Protein AF-A0A8E5XRE1-F1 (afdb_monomer)

pLDDT: mean 84.27, std 8.16, range [54.84, 94.44]

Foldseek 3Di:
DVVLVVVLVVLVVVLVVLVVLLPPDLVSNCVSCVVPPVDPGSVSSNVVSVVSNVVSVVVNVVSVVVVVVVVVD

Sequence (73 aa):
MKVFNILSVLTNILLILVLLLRSPDEQSLQENITPFPFFESSSKAENILDKLIKTLIAFYFIFGLLFAVQNSL

Organism: NCBI:txid233772

Radius of gyration: 15.33 Å; Cα contacts (8 Å, |Δi|>4): 36; chains: 1; bounding box: 28×23×46 Å

Structure (mmCIF, N/CA/C/O backbone):
data_AF-A0A8E5XRE1-F1
#
_entry.id   AF-A0A8E5XRE1-F1
#
loop_
_atom_site.group_PDB
_atom_site.id
_atom_site.type_symbol
_atom_site.label_atom_id
_atom_site.label_alt_id
_atom_site.label_comp_id
_atom_site.label_asym_id
_atom_site.label_entity_id
_atom_site.label_seq_id
_atom_site.pdbx_PDB_ins_code
_atom_site.Cartn_x
_atom_site.Cartn_y
_atom_site.Cartn_z
_atom_site.occupancy
_atom_site.B_iso_or_equiv
_atom_site.auth_seq_id
_atom_site.auth_comp_id
_atom_site.auth_asym_id
_atom_site.auth_atom_id
_atom_site.pdbx_PDB_model_num
ATOM 1 N N . MET A 1 1 ? -12.911 10.484 13.722 1.00 64.62 1 MET A N 1
ATOM 2 C CA . MET A 1 1 ? -13.751 9.359 13.253 1.00 64.62 1 MET A CA 1
ATOM 3 C C . MET A 1 1 ? -13.951 9.370 11.732 1.00 64.62 1 MET A C 1
ATOM 5 O O . MET A 1 1 ? -13.393 8.506 11.077 1.00 64.62 1 MET A O 1
ATOM 9 N N . LYS A 1 2 ? -14.645 10.354 11.126 1.00 80.19 2 LYS A N 1
ATOM 10 C CA . LYS A 1 2 ? -14.904 10.355 9.661 1.00 80.19 2 LYS A CA 1
ATOM 11 C C . LYS A 1 2 ? -13.638 10.386 8.794 1.00 80.19 2 LYS A C 1
ATOM 13 O O . LYS A 1 2 ? -13.523 9.593 7.873 1.00 80.19 2 LYS A O 1
ATOM 18 N N . VAL A 1 3 ? -12.675 11.250 9.128 1.00 84.38 3 VAL A N 1
ATOM 19 C CA . VAL A 1 3 ? -11.399 11.356 8.392 1.00 84.38 3 VAL A CA 1
ATOM 20 C C . VAL A 1 3 ? -10.609 10.046 8.445 1.00 84.38 3 VAL A C 1
ATOM 22 O O . VAL A 1 3 ? -10.083 9.609 7.434 1.00 84.38 3 VAL A O 1
ATOM 25 N N . PHE A 1 4 ? -10.590 9.379 9.601 1.00 83.62 4 PHE A N 1
ATOM 26 C CA . PHE A 1 4 ? -9.924 8.088 9.774 1.00 83.62 4 PHE A CA 1
ATOM 27 C C . PHE A 1 4 ? -10.560 6.989 8.915 1.00 83.62 4 PHE A C 1
ATOM 29 O O . PHE A 1 4 ? -9.850 6.273 8.218 1.00 83.62 4 PHE A O 1
ATOM 36 N N . ASN A 1 5 ? -11.895 6.903 8.894 1.00 84.00 5 ASN A N 1
ATOM 37 C CA . ASN A 1 5 ? -12.598 5.948 8.035 1.00 84.00 5 ASN A CA 1
ATOM 38 C C . ASN A 1 5 ? -12.328 6.217 6.551 1.00 84.00 5 ASN A C 1
ATOM 40 O O . ASN A 1 5 ? -12.088 5.279 5.800 1.00 84.00 5 ASN A O 1
ATOM 44 N N . ILE A 1 6 ? -12.318 7.489 6.140 1.00 89.94 6 ILE A N 1
ATOM 45 C CA . ILE A 1 6 ? -11.986 7.877 4.763 1.00 89.94 6 ILE A CA 1
ATOM 46 C C . ILE A 1 6 ? -10.556 7.447 4.417 1.00 89.94 6 ILE A C 1
ATOM 48 O O . ILE A 1 6 ? -10.349 6.830 3.377 1.00 89.94 6 ILE A O 1
ATOM 52 N N . LEU A 1 7 ? -9.583 7.715 5.294 1.00 89.56 7 LEU A N 1
ATOM 53 C CA . LEU A 1 7 ? -8.190 7.307 5.091 1.00 89.56 7 LEU A CA 1
ATOM 54 C C . LEU A 1 7 ? -8.044 5.784 5.021 1.00 89.56 7 LEU A C 1
ATOM 56 O O . LEU A 1 7 ? -7.369 5.288 4.127 1.00 89.56 7 LEU A O 1
ATOM 60 N N . SER A 1 8 ? -8.724 5.041 5.895 1.00 87.12 8 SER A N 1
ATOM 61 C CA . SER A 1 8 ? -8.714 3.575 5.879 1.00 87.12 8 SER A CA 1
ATOM 62 C C . SER A 1 8 ? -9.286 3.015 4.571 1.00 87.12 8 SER A C 1
ATOM 64 O O . SER A 1 8 ? -8.669 2.158 3.934 1.00 87.12 8 SER A O 1
ATOM 66 N N . VAL A 1 9 ? -10.424 3.540 4.106 1.00 91.50 9 VAL A N 1
ATOM 67 C CA . VAL A 1 9 ? -11.017 3.139 2.819 1.00 91.50 9 VAL A CA 1
ATOM 68 C C . VAL A 1 9 ? -10.084 3.482 1.656 1.00 91.50 9 VAL A C 1
ATOM 70 O O . VAL A 1 9 ? -9.852 2.635 0.795 1.00 91.50 9 VAL A O 1
ATOM 73 N N . LEU A 1 10 ? -9.492 4.680 1.649 1.00 92.75 10 LEU A N 1
ATOM 74 C CA . LEU A 1 10 ? -8.524 5.086 0.627 1.00 92.75 10 LEU A CA 1
ATOM 75 C C . LEU A 1 10 ? -7.296 4.171 0.602 1.00 92.75 10 LEU A C 1
ATOM 77 O O . LEU A 1 10 ? -6.871 3.769 -0.478 1.00 92.75 10 LEU A O 1
ATOM 81 N N . THR A 1 11 ? -6.754 3.793 1.761 1.00 91.88 11 THR A N 1
ATOM 82 C CA . THR A 1 11 ? -5.632 2.848 1.853 1.00 91.88 11 THR A CA 1
ATOM 83 C C . THR A 1 11 ? -5.994 1.484 1.278 1.00 91.88 11 THR A C 1
ATOM 85 O O . THR A 1 11 ? -5.183 0.912 0.557 1.00 91.88 11 THR A O 1
ATOM 88 N N . ASN A 1 12 ? -7.208 0.985 1.527 1.00 90.94 12 ASN A N 1
ATOM 89 C CA . ASN A 1 12 ? -7.674 -0.279 0.953 1.00 90.94 12 ASN A CA 1
ATOM 90 C C . ASN A 1 12 ? -7.825 -0.202 -0.574 1.00 90.94 12 ASN A C 1
ATOM 92 O O . ASN A 1 12 ? -7.339 -1.082 -1.280 1.00 90.94 12 ASN A O 1
ATOM 96 N N . ILE A 1 13 ? -8.445 0.864 -1.092 1.00 94.12 13 ILE A N 1
ATOM 97 C CA . ILE A 1 13 ? -8.582 1.078 -2.542 1.00 94.12 13 ILE A CA 1
ATOM 98 C C . ILE A 1 13 ? -7.199 1.154 -3.193 1.00 94.12 13 ILE A C 1
ATOM 100 O O . ILE A 1 13 ? -6.948 0.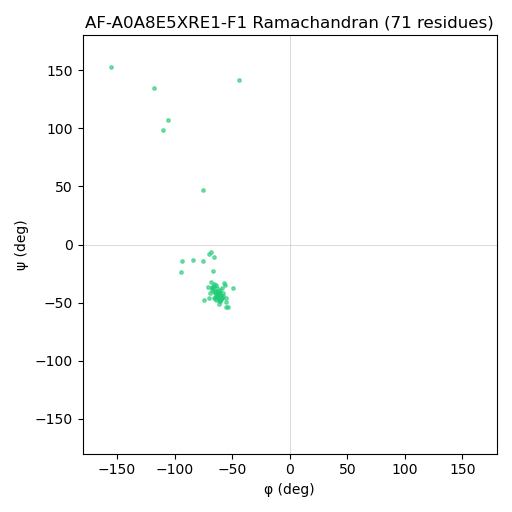487 -4.196 1.00 94.12 13 ILE A O 1
ATOM 104 N N . LEU A 1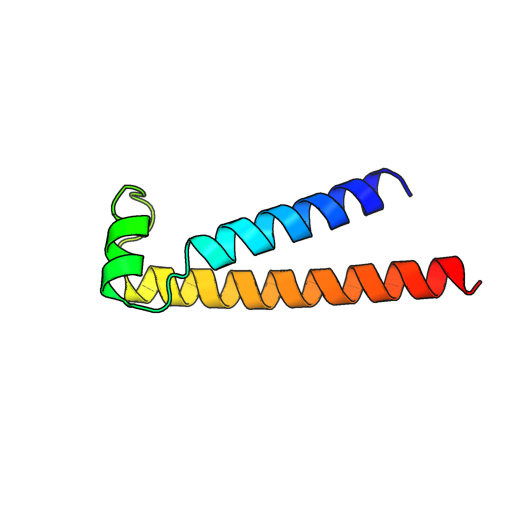 14 ? -6.283 1.924 -2.602 1.00 91.50 14 LEU A N 1
ATOM 105 C CA . LEU A 1 14 ? -4.929 2.070 -3.119 1.00 91.50 14 LEU A CA 1
ATOM 106 C C . LEU A 1 14 ? -4.170 0.738 -3.079 1.00 91.50 14 LEU A C 1
ATOM 108 O O . LEU A 1 14 ? -3.498 0.404 -4.047 1.00 91.50 14 LEU A O 1
ATOM 112 N N . LEU A 1 15 ? -4.321 -0.055 -2.015 1.00 91.06 15 LEU A N 1
ATOM 113 C CA . LEU A 1 15 ? -3.715 -1.382 -1.915 1.00 91.06 15 LEU A CA 1
ATOM 114 C C . LEU A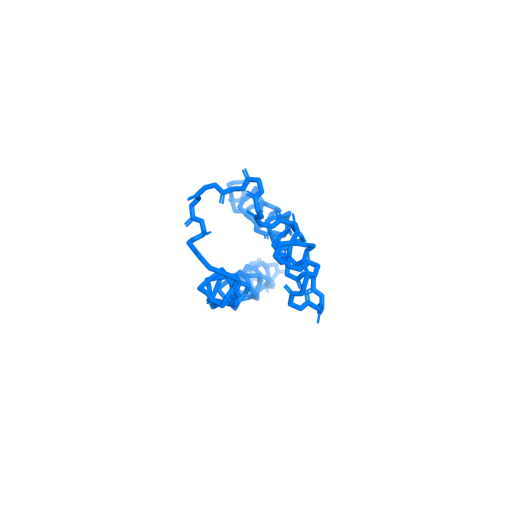 1 15 ? -4.187 -2.299 -3.053 1.00 91.06 15 LEU A C 1
ATOM 116 O O . LEU A 1 15 ? -3.356 -2.931 -3.699 1.00 91.06 15 LEU A O 1
ATOM 120 N N . ILE A 1 16 ? -5.493 -2.330 -3.337 1.00 91.00 16 ILE A N 1
ATOM 121 C CA . ILE A 1 16 ? -6.055 -3.132 -4.434 1.00 91.00 16 ILE A CA 1
ATOM 122 C C . ILE A 1 16 ? -5.469 -2.690 -5.779 1.00 91.00 16 ILE A C 1
ATOM 124 O O . ILE A 1 16 ? -4.997 -3.530 -6.541 1.00 91.00 16 ILE A O 1
ATOM 128 N N . LEU A 1 17 ? -5.446 -1.384 -6.060 1.00 89.25 17 LEU A N 1
ATOM 129 C CA . LEU A 1 17 ? -4.896 -0.857 -7.313 1.00 89.25 17 LEU A CA 1
ATOM 130 C C . LEU A 1 17 ? -3.417 -1.219 -7.488 1.00 89.25 17 LEU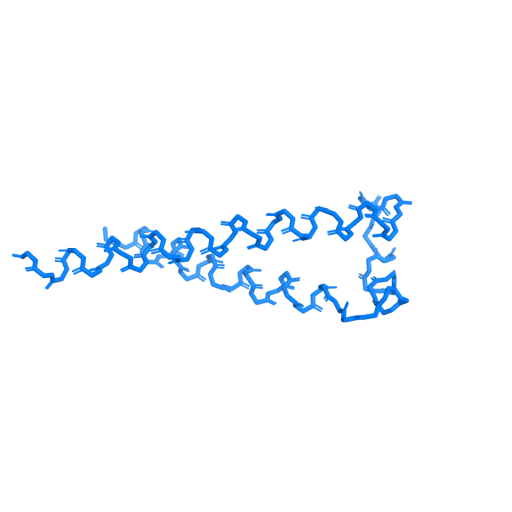 A C 1
ATOM 132 O O . LEU A 1 17 ? -3.006 -1.656 -8.558 1.00 89.25 17 LEU A O 1
ATOM 136 N N . VAL A 1 18 ? -2.621 -1.073 -6.430 1.00 89.06 18 VAL A N 1
ATOM 137 C CA . VAL A 1 18 ? -1.184 -1.370 -6.465 1.00 89.06 18 VAL A CA 1
ATOM 138 C C . VAL A 1 18 ? -0.937 -2.875 -6.637 1.00 89.06 18 VAL A C 1
ATOM 140 O O . VAL A 1 18 ? -0.026 -3.258 -7.368 1.00 89.06 18 VAL A O 1
ATOM 143 N N . LEU A 1 19 ? -1.765 -3.736 -6.035 1.00 87.75 19 LEU A N 1
ATOM 144 C CA . LEU A 1 19 ? -1.695 -5.187 -6.238 1.00 87.75 19 LEU A CA 1
ATOM 145 C C . LEU A 1 19 ? -2.064 -5.601 -7.668 1.00 87.75 19 LEU A C 1
ATOM 147 O O . LEU A 1 19 ? -1.425 -6.495 -8.211 1.00 87.75 19 LEU A O 1
ATOM 151 N N . LEU A 1 20 ? -3.045 -4.940 -8.292 1.00 84.31 20 LEU A N 1
ATOM 152 C CA . LEU A 1 20 ? -3.401 -5.181 -9.697 1.00 84.31 20 LEU A CA 1
ATOM 153 C C . LEU A 1 20 ? -2.277 -4.765 -10.655 1.00 84.31 20 LEU A C 1
ATOM 155 O O . LEU A 1 20 ? -2.049 -5.430 -11.661 1.00 84.31 20 LEU A O 1
ATOM 159 N N . LEU A 1 21 ? -1.562 -3.683 -10.334 1.00 82.44 21 LEU A N 1
ATOM 160 C CA . LEU A 1 21 ? -0.411 -3.232 -11.120 1.00 82.44 21 LEU A CA 1
ATOM 161 C C . LEU A 1 21 ? 0.793 -4.169 -10.979 1.00 82.44 21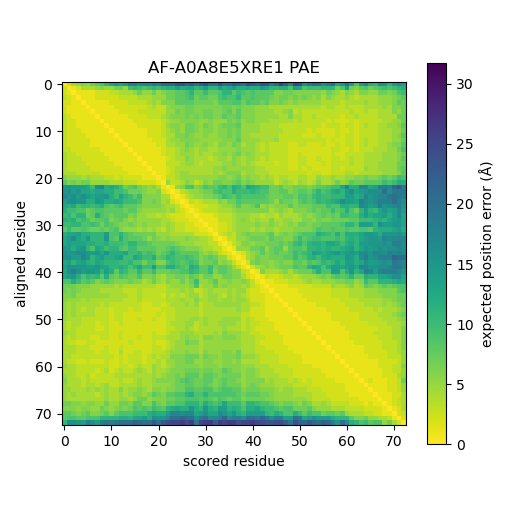 LEU A C 1
ATOM 163 O O . LEU A 1 21 ? 1.497 -4.396 -11.962 1.00 82.44 21 LEU A O 1
ATOM 167 N N . ARG A 1 22 ? 1.017 -4.737 -9.785 1.00 79.94 22 ARG A N 1
ATOM 168 C CA . ARG A 1 22 ? 2.103 -5.684 -9.473 1.00 79.94 22 ARG A CA 1
ATOM 169 C C . ARG A 1 22 ? 1.839 -7.092 -10.037 1.00 79.94 22 ARG A C 1
ATOM 171 O O . ARG A 1 22 ? 1.978 -8.090 -9.341 1.00 79.94 22 ARG A O 1
ATOM 178 N N . SER A 1 23 ? 1.439 -7.166 -11.300 1.00 74.00 23 SER A N 1
ATOM 179 C CA . SER A 1 23 ? 1.160 -8.411 -12.015 1.00 74.00 23 SER A CA 1
ATOM 180 C C . SER A 1 23 ? 2.248 -9.478 -11.756 1.00 74.00 23 SER A C 1
ATOM 182 O O . SER A 1 23 ? 3.421 -9.120 -11.647 1.00 74.00 23 SER A O 1
ATOM 184 N N . PRO A 1 24 ? 1.895 -10.771 -11.617 1.00 70.69 24 PRO A N 1
ATOM 185 C CA . PRO A 1 24 ? 2.810 -11.813 -11.129 1.00 70.69 24 PRO A CA 1
ATOM 186 C C . PRO A 1 24 ? 4.000 -12.127 -12.051 1.00 70.69 24 PRO A C 1
ATOM 188 O O . PRO A 1 24 ? 4.900 -12.850 -11.634 1.00 70.69 24 PRO A O 1
ATOM 191 N N . ASP A 1 25 ? 4.000 -11.613 -13.281 1.00 73.19 25 ASP A N 1
ATOM 192 C CA . ASP A 1 25 ? 5.040 -11.827 -14.289 1.00 73.19 25 ASP A CA 1
ATOM 193 C C . ASP A 1 25 ? 5.702 -10.488 -14.663 1.00 73.19 25 ASP A C 1
ATOM 195 O O . ASP A 1 25 ? 5.002 -9.497 -14.903 1.00 73.19 25 ASP A O 1
ATOM 199 N N . GLU A 1 26 ? 7.035 -10.452 -14.744 1.00 71.44 26 GLU A N 1
ATOM 200 C CA . GLU A 1 26 ? 7.812 -9.253 -15.090 1.00 71.44 26 GLU A CA 1
ATOM 201 C C . GLU A 1 26 ? 7.405 -8.627 -16.433 1.00 71.44 26 GLU A C 1
ATOM 203 O O . GLU A 1 26 ? 7.425 -7.399 -16.561 1.00 71.44 26 GLU A O 1
ATOM 208 N N . GLN A 1 27 ? 7.014 -9.437 -17.421 1.00 76.69 27 GLN A N 1
ATOM 209 C CA . GLN A 1 27 ? 6.579 -8.957 -18.731 1.00 76.69 27 GLN 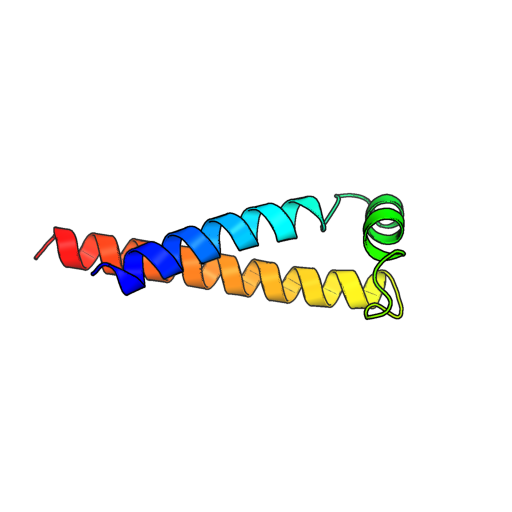A CA 1
ATOM 210 C C . GLN A 1 27 ? 5.224 -8.250 -18.623 1.00 76.69 27 GLN A C 1
ATOM 212 O O . GLN A 1 27 ? 5.055 -7.134 -19.111 1.00 76.69 27 GLN A O 1
ATOM 217 N N . SER A 1 28 ? 4.277 -8.861 -17.908 1.00 78.94 28 SER A N 1
ATOM 218 C CA . SER A 1 28 ? 2.958 -8.266 -17.663 1.00 78.94 28 SER A CA 1
ATOM 219 C C . SER A 1 28 ? 3.041 -7.002 -16.801 1.00 78.94 28 SER A C 1
ATOM 221 O O . SER A 1 28 ? 2.308 -6.036 -17.013 1.00 78.94 28 SER A O 1
ATOM 223 N N . LEU A 1 29 ? 3.987 -6.974 -15.860 1.00 80.44 29 LEU A N 1
ATOM 224 C CA . LEU A 1 29 ? 4.334 -5.779 -15.116 1.00 80.44 29 LEU A CA 1
ATOM 225 C C . LEU A 1 29 ? 4.848 -4.709 -16.093 1.00 80.44 29 LEU A C 1
ATOM 227 O O . LEU A 1 29 ? 4.308 -3.610 -16.131 1.00 80.44 29 LEU A O 1
ATOM 231 N N . GLN A 1 30 ? 5.808 -5.029 -16.957 1.00 80.12 30 GLN A N 1
ATOM 232 C CA . GLN A 1 30 ? 6.360 -4.077 -17.922 1.00 80.12 30 GLN A CA 1
ATOM 233 C C . GLN A 1 30 ? 5.302 -3.496 -18.878 1.00 80.12 30 GLN A C 1
ATOM 235 O O . GLN A 1 30 ? 5.357 -2.298 -19.158 1.00 80.12 30 GLN A O 1
ATOM 240 N N . GLU A 1 31 ? 4.320 -4.290 -19.312 1.00 80.38 31 GLU A N 1
ATOM 241 C CA . GLU A 1 31 ? 3.161 -3.859 -20.117 1.00 80.38 31 GLU A CA 1
ATOM 242 C C . GLU A 1 31 ? 2.221 -2.914 -19.348 1.00 80.38 31 GLU A C 1
ATOM 244 O O . GLU A 1 31 ? 1.774 -1.897 -19.882 1.00 80.38 31 GLU A O 1
ATOM 249 N N . ASN A 1 32 ? 1.968 -3.194 -18.067 1.00 80.06 32 ASN A N 1
ATOM 250 C CA . ASN A 1 32 ? 1.147 -2.329 -17.217 1.00 80.06 32 ASN A CA 1
ATOM 251 C C . ASN A 1 32 ? 1.827 -0.987 -16.918 1.00 80.06 32 ASN A C 1
ATOM 253 O O . ASN A 1 32 ? 1.144 0.024 -16.743 1.00 80.06 32 ASN A O 1
ATOM 257 N N . ILE A 1 33 ? 3.163 -0.968 -16.837 1.00 79.88 33 ILE A N 1
ATOM 258 C CA . ILE A 1 33 ? 3.916 0.232 -16.463 1.00 79.88 33 ILE A CA 1
ATOM 259 C C . ILE A 1 33 ? 4.391 1.054 -17.673 1.00 79.88 33 ILE A C 1
ATOM 261 O O . ILE A 1 33 ? 4.606 2.253 -17.534 1.00 79.88 33 ILE A O 1
ATOM 265 N N . THR A 1 34 ? 4.538 0.465 -18.865 1.00 78.19 34 THR A N 1
ATOM 266 C CA . THR A 1 34 ? 4.963 1.185 -20.087 1.00 78.19 34 THR A CA 1
ATOM 267 C C . THR A 1 34 ? 4.190 2.480 -20.381 1.00 78.19 34 THR A C 1
ATOM 269 O O . THR A 1 34 ? 4.827 3.443 -20.811 1.0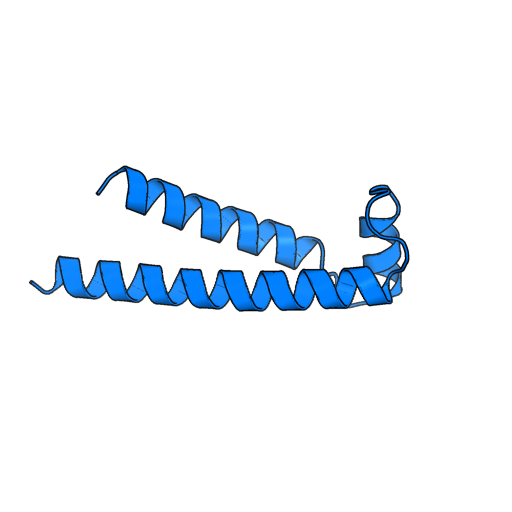0 78.19 34 THR A O 1
ATOM 272 N N . PRO A 1 35 ? 2.865 2.581 -20.146 1.00 79.94 35 PRO A N 1
ATOM 273 C CA . PRO A 1 35 ? 2.149 3.848 -20.324 1.00 79.94 35 PRO A CA 1
ATOM 274 C C . PRO A 1 35 ? 2.495 4.930 -19.280 1.00 79.94 35 PRO A C 1
ATOM 276 O O . PRO A 1 35 ? 2.084 6.080 -19.440 1.00 79.94 35 PRO A O 1
ATOM 279 N N . PHE A 1 36 ? 3.251 4.607 -18.226 1.00 76.56 36 PHE A N 1
ATOM 280 C CA . PHE A 1 36 ? 3.640 5.528 -17.159 1.00 76.56 36 PHE A CA 1
ATOM 281 C C . PHE A 1 36 ? 5.120 5.941 -17.290 1.00 76.56 36 PHE A C 1
ATOM 283 O O . PHE A 1 36 ? 6.013 5.181 -16.913 1.00 76.56 36 PHE A O 1
ATOM 290 N N . PRO A 1 37 ? 5.421 7.184 -17.714 1.00 69.06 37 PRO A N 1
ATOM 291 C CA . PRO A 1 37 ? 6.796 7.637 -17.966 1.00 69.06 37 PRO A CA 1
ATOM 292 C C . PRO A 1 37 ? 7.661 7.775 -16.700 1.00 69.06 37 PRO A C 1
ATOM 294 O O . PRO A 1 37 ? 8.853 8.046 -16.794 1.00 69.06 37 PRO A O 1
ATOM 297 N N . PHE A 1 38 ? 7.078 7.605 -15.509 1.00 70.12 38 PHE A N 1
ATOM 298 C CA . PHE A 1 38 ? 7.784 7.681 -14.226 1.00 70.12 38 PHE A CA 1
ATOM 299 C C . PHE A 1 38 ? 8.652 6.455 -13.920 1.00 70.12 38 PHE A C 1
ATOM 301 O O . PHE A 1 38 ? 9.479 6.501 -13.009 1.00 70.12 38 PHE A O 1
ATOM 308 N N . PHE A 1 39 ? 8.469 5.359 -14.652 1.00 74.50 39 PHE A N 1
ATOM 309 C CA . PHE A 1 39 ? 9.164 4.110 -14.395 1.00 74.50 39 PHE A CA 1
ATOM 310 C C . PHE A 1 39 ? 10.180 3.829 -15.500 1.00 74.50 39 PHE A C 1
ATOM 312 O O . PHE A 1 39 ? 9.856 3.318 -16.564 1.00 74.50 39 PHE A O 1
ATOM 319 N N . GLU A 1 40 ? 11.441 4.164 -15.223 1.00 68.31 40 GLU A N 1
ATOM 320 C CA . GLU A 1 40 ? 12.554 3.996 -16.170 1.00 68.31 40 GLU A CA 1
ATOM 321 C C . GLU A 1 40 ? 12.879 2.525 -16.485 1.00 68.31 40 GLU A C 1
ATOM 323 O O . GLU A 1 40 ? 13.496 2.233 -17.507 1.00 68.31 40 GLU A O 1
ATOM 328 N N . SER A 1 41 ? 12.511 1.587 -15.606 1.00 76.88 41 SER A N 1
ATOM 329 C CA . SER A 1 41 ? 12.691 0.152 -15.838 1.00 76.88 41 SER A CA 1
ATOM 330 C C . SER A 1 41 ? 11.705 -0.691 -15.030 1.00 76.88 41 SER A C 1
ATOM 332 O O . SER A 1 41 ? 11.297 -0.293 -13.935 1.00 76.88 41 SER A O 1
ATOM 334 N N . SER A 1 42 ? 11.375 -1.885 -15.545 1.00 78.44 42 SER A N 1
ATOM 335 C CA . SER A 1 42 ? 10.499 -2.856 -14.864 1.00 78.44 42 SER A CA 1
ATOM 336 C C . SER A 1 42 ? 11.018 -3.189 -13.459 1.00 78.44 42 SER A C 1
ATOM 338 O O . SER A 1 42 ? 10.296 -3.057 -12.479 1.00 78.44 42 SER A O 1
ATOM 340 N N . SER A 1 43 ? 12.325 -3.445 -13.325 1.00 81.00 43 SER A N 1
ATOM 341 C CA . SER A 1 43 ? 12.961 -3.743 -12.031 1.00 81.00 43 SER A CA 1
ATOM 342 C C . SER A 1 43 ? 12.890 -2.585 -11.019 1.00 81.00 43 SER A C 1
ATOM 344 O O . SER A 1 43 ? 12.711 -2.805 -9.816 1.00 81.00 43 SER A O 1
ATOM 346 N N . LYS A 1 44 ? 13.015 -1.325 -11.466 1.00 82.81 44 LYS A N 1
ATOM 347 C CA . LYS A 1 44 ? 12.831 -0.170 -10.567 1.00 82.81 44 LYS A CA 1
ATOM 348 C C . LYS A 1 44 ? 11.368 -0.034 -10.152 1.00 82.81 44 LYS A C 1
ATOM 350 O O . LYS A 1 44 ? 11.102 0.245 -8.984 1.00 82.81 44 LYS A O 1
ATOM 355 N N . ALA A 1 45 ? 10.442 -0.233 -11.088 1.00 84.31 45 ALA A N 1
ATOM 356 C CA . ALA A 1 45 ? 9.015 -0.187 -10.814 1.00 84.31 45 ALA A CA 1
ATOM 357 C C . ALA A 1 45 ? 8.605 -1.249 -9.802 1.00 84.31 45 ALA A C 1
ATOM 359 O O . ALA A 1 45 ? 7.975 -0.906 -8.805 1.00 84.31 45 ALA A O 1
ATOM 360 N N . GLU A 1 46 ? 9.049 -2.488 -9.996 1.00 86.50 46 GLU A N 1
ATOM 361 C CA . GLU A 1 46 ? 8.816 -3.590 -9.072 1.00 86.50 46 GLU A CA 1
ATOM 362 C C . GLU A 1 46 ? 9.277 -3.218 -7.662 1.00 86.50 46 GLU A C 1
ATOM 364 O O . GLU A 1 46 ? 8.468 -3.164 -6.745 1.00 86.50 46 GLU A O 1
ATOM 369 N N . ASN A 1 47 ? 10.531 -2.785 -7.497 1.00 87.50 47 ASN A N 1
ATOM 370 C CA . ASN A 1 47 ? 11.053 -2.370 -6.192 1.00 87.50 47 ASN A CA 1
ATOM 371 C C . ASN A 1 47 ? 10.252 -1.236 -5.522 1.00 87.50 47 ASN A C 1
ATOM 373 O O . ASN A 1 47 ? 10.173 -1.171 -4.289 1.00 87.50 47 ASN A O 1
ATOM 377 N N . ILE A 1 48 ? 9.685 -0.314 -6.303 1.00 88.12 48 ILE A N 1
ATOM 378 C CA . ILE A 1 48 ? 8.833 0.768 -5.793 1.00 88.12 48 ILE A CA 1
ATOM 379 C C . ILE A 1 48 ? 7.461 0.219 -5.387 1.00 88.12 48 ILE A C 1
ATOM 381 O O . ILE A 1 48 ? 7.006 0.499 -4.276 1.00 88.12 48 ILE A O 1
ATOM 385 N N . LEU A 1 49 ? 6.832 -0.585 -6.247 1.00 89.88 49 LEU A N 1
ATOM 386 C CA . LEU A 1 49 ? 5.564 -1.271 -5.990 1.00 89.88 49 LEU A CA 1
ATOM 387 C C . LEU A 1 49 ? 5.668 -2.167 -4.747 1.00 89.88 49 LEU A C 1
ATOM 389 O O . LEU A 1 49 ? 4.787 -2.133 -3.892 1.00 89.88 49 LEU A O 1
ATOM 393 N N . ASP A 1 50 ? 6.773 -2.888 -4.576 1.00 90.44 50 ASP A N 1
ATOM 394 C CA . ASP A 1 50 ? 7.104 -3.683 -3.393 1.00 90.44 50 ASP A CA 1
ATOM 395 C C . ASP A 1 50 ? 7.079 -2.886 -2.108 1.00 90.44 50 ASP A C 1
ATOM 397 O O . ASP A 1 50 ? 6.427 -3.273 -1.131 1.00 90.44 50 ASP A O 1
ATOM 401 N N . LYS A 1 51 ? 7.824 -1.782 -2.099 1.00 91.50 51 LYS A N 1
ATOM 402 C CA . LYS A 1 51 ? 7.899 -0.902 -0.939 1.00 91.50 51 LYS A CA 1
ATOM 403 C C . LYS A 1 51 ? 6.527 -0.310 -0.647 1.00 91.50 51 LYS A C 1
ATOM 405 O O . LYS A 1 51 ? 6.105 -0.334 0.506 1.00 91.50 51 LYS A O 1
ATOM 410 N N . LEU A 1 52 ? 5.809 0.133 -1.679 1.00 91.94 52 LEU A N 1
ATOM 411 C CA . LEU A 1 52 ? 4.476 0.706 -1.544 1.00 91.94 52 LEU A CA 1
ATOM 412 C C . LEU A 1 52 ? 3.474 -0.303 -0.967 1.00 91.94 52 LEU A C 1
ATOM 414 O O . LEU A 1 52 ? 2.773 0.030 -0.016 1.00 91.94 52 LEU A O 1
ATOM 418 N N . ILE A 1 53 ? 3.449 -1.544 -1.462 1.00 92.88 53 ILE A N 1
ATOM 419 C CA . ILE A 1 53 ? 2.583 -2.610 -0.930 1.00 92.88 53 ILE A CA 1
ATOM 420 C C . ILE A 1 53 ? 2.913 -2.886 0.531 1.00 92.88 53 ILE A C 1
ATOM 422 O O . ILE A 1 53 ? 2.008 -2.897 1.362 1.00 92.88 53 ILE A O 1
ATOM 426 N N . LYS A 1 54 ? 4.196 -3.061 0.874 1.00 93.50 54 LYS A N 1
ATOM 427 C CA . LYS A 1 54 ? 4.612 -3.301 2.267 1.00 93.50 54 LYS A CA 1
ATOM 428 C C . LYS A 1 54 ? 4.159 -2.166 3.186 1.00 93.50 54 LYS A C 1
ATOM 430 O O . LYS A 1 54 ? 3.619 -2.426 4.259 1.00 93.50 54 LYS A O 1
ATOM 435 N N . THR A 1 55 ? 4.324 -0.918 2.751 1.00 94.44 55 THR A N 1
ATOM 436 C CA . THR A 1 55 ? 3.866 0.262 3.491 1.00 94.44 55 THR A CA 1
ATOM 437 C C . THR A 1 55 ? 2.343 0.292 3.643 1.00 94.44 55 THR A C 1
ATOM 439 O O . THR A 1 55 ? 1.847 0.541 4.740 1.00 94.44 55 THR A O 1
ATOM 442 N N . LEU A 1 56 ? 1.585 -0.000 2.585 1.00 93.19 56 LEU A N 1
ATOM 443 C CA . LEU A 1 56 ? 0.120 -0.010 2.633 1.00 93.19 56 LEU A CA 1
ATOM 444 C C . LEU A 1 56 ? -0.430 -1.145 3.504 1.00 93.19 56 LEU A C 1
ATOM 446 O O . LEU A 1 56 ? -1.384 -0.921 4.244 1.00 93.19 56 LEU A O 1
ATOM 450 N N . ILE A 1 57 ? 0.199 -2.323 3.487 1.00 94.31 57 ILE A N 1
ATOM 451 C CA . ILE A 1 57 ? -0.132 -3.430 4.397 1.00 94.31 57 ILE A CA 1
ATOM 452 C C . ILE A 1 57 ? 0.105 -3.009 5.850 1.00 94.31 57 ILE A C 1
ATOM 454 O O . ILE A 1 57 ? -0.754 -3.236 6.702 1.00 94.31 57 ILE A O 1
ATOM 458 N N . ALA A 1 58 ? 1.234 -2.359 6.145 1.00 94.38 58 ALA A N 1
ATOM 459 C CA . ALA A 1 58 ? 1.501 -1.857 7.490 1.00 94.38 58 ALA A CA 1
ATOM 460 C C . ALA A 1 58 ? 0.411 -0.870 7.945 1.00 94.38 58 ALA A C 1
ATOM 462 O O . ALA A 1 58 ? -0.131 -1.017 9.041 1.00 94.38 58 ALA A O 1
ATOM 463 N N . PHE A 1 59 ? 0.022 0.081 7.088 1.00 92.25 59 PHE A N 1
ATOM 464 C CA . PHE A 1 59 ? -1.069 1.010 7.391 1.00 92.25 59 PHE A CA 1
ATOM 465 C C . PHE A 1 59 ? -2.417 0.314 7.575 1.00 92.25 59 PHE A C 1
ATOM 467 O O . PHE A 1 59 ? -3.144 0.659 8.504 1.00 92.25 59 PHE A O 1
ATOM 474 N N . TYR A 1 60 ? -2.733 -0.685 6.750 1.00 91.44 60 TYR A N 1
ATOM 475 C CA . TYR A 1 60 ? -3.951 -1.481 6.889 1.00 91.44 60 TYR A CA 1
ATOM 476 C C . TYR A 1 60 ? -4.059 -2.103 8.290 1.00 91.44 60 TYR A C 1
ATOM 478 O O . TYR A 1 60 ? -5.073 -1.929 8.969 1.00 91.44 60 TYR A O 1
ATOM 486 N N . PHE A 1 61 ? -2.993 -2.755 8.765 1.00 93.00 61 PHE A N 1
ATOM 487 C CA . PHE A 1 61 ? -2.985 -3.351 10.103 1.00 93.00 61 PHE A CA 1
ATOM 488 C C . PHE A 1 61 ? -3.033 -2.306 11.219 1.00 93.00 61 PHE A C 1
ATOM 490 O O . PHE A 1 61 ? -3.754 -2.502 12.197 1.00 93.00 61 PHE A O 1
ATOM 497 N N . ILE A 1 62 ? -2.327 -1.180 11.073 1.00 93.12 62 ILE A N 1
ATOM 498 C CA . ILE A 1 62 ? -2.383 -0.075 12.043 1.00 93.12 62 ILE A CA 1
ATOM 499 C C . ILE A 1 62 ? -3.812 0.466 12.154 1.00 93.12 62 ILE A C 1
ATOM 501 O O . ILE A 1 62 ? -4.311 0.659 13.264 1.00 93.12 62 ILE A O 1
ATOM 505 N N . PHE A 1 63 ? -4.497 0.674 11.028 1.00 89.12 63 PHE A N 1
ATOM 506 C CA . PHE A 1 63 ? -5.880 1.138 11.039 1.00 89.12 63 PHE A CA 1
ATOM 507 C C . PHE A 1 63 ? -6.830 0.113 11.659 1.00 89.12 63 PHE A C 1
ATOM 509 O O . PHE A 1 63 ? -7.688 0.496 12.455 1.00 89.12 63 PHE A O 1
ATOM 516 N N . GLY A 1 64 ? -6.644 -1.175 11.361 1.00 88.00 64 GLY A N 1
ATOM 517 C CA . GLY A 1 64 ? -7.411 -2.256 11.981 1.00 88.00 64 GLY A CA 1
ATOM 518 C C . GLY A 1 64 ? -7.235 -2.312 13.501 1.00 88.00 64 GLY A C 1
ATOM 519 O O . GLY A 1 64 ? -8.221 -2.394 14.231 1.00 88.00 64 GLY A O 1
ATOM 520 N N . LEU A 1 65 ? -5.997 -2.192 13.988 1.00 91.38 65 LEU A N 1
ATOM 521 C CA . LEU A 1 65 ? -5.695 -2.163 15.423 1.00 91.38 65 LEU A CA 1
ATOM 522 C C . LEU A 1 65 ? -6.305 -0.945 16.114 1.00 91.38 65 LEU A C 1
ATOM 524 O O . LEU A 1 65 ? -6.951 -1.090 17.149 1.00 91.38 65 LEU A O 1
ATOM 528 N N . LEU A 1 66 ? -6.140 0.247 15.538 1.00 88.62 66 LEU A N 1
ATOM 529 C CA . LEU A 1 66 ? -6.719 1.471 16.093 1.00 88.62 66 LEU A CA 1
ATOM 530 C C . LEU A 1 66 ? -8.248 1.393 16.157 1.00 88.62 66 LEU A C 1
ATOM 532 O O . LEU A 1 66 ? -8.830 1.816 17.153 1.00 88.62 66 LEU A O 1
ATOM 536 N N . PHE A 1 67 ? -8.889 0.816 15.137 1.00 86.44 67 PHE A N 1
ATOM 537 C CA . PHE A 1 67 ? -10.332 0.590 15.142 1.00 86.44 67 PHE A CA 1
ATOM 538 C C . PHE A 1 67 ? -10.749 -0.402 16.235 1.00 86.44 67 PHE A C 1
ATOM 540 O O . PHE A 1 67 ? -11.678 -0.124 16.989 1.00 86.44 67 PHE A O 1
ATOM 547 N N . ALA A 1 68 ? -10.040 -1.527 16.371 1.00 87.44 68 ALA A N 1
ATOM 548 C CA . ALA A 1 68 ? -10.328 -2.534 17.392 1.00 87.44 68 ALA A CA 1
ATOM 549 C C . ALA A 1 68 ? -10.184 -1.980 18.818 1.00 87.44 68 ALA A C 1
ATOM 551 O O 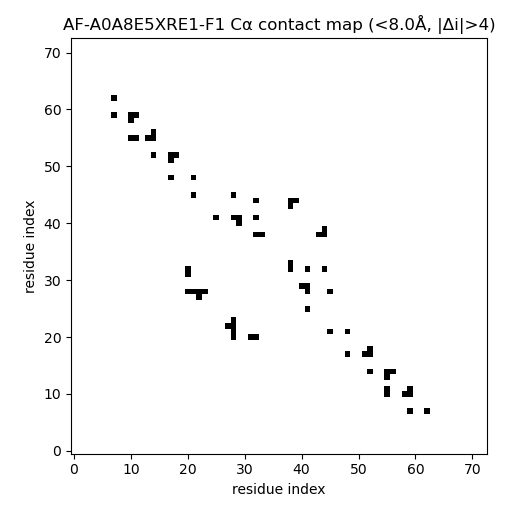. ALA A 1 68 ? -11.054 -2.211 19.654 1.00 87.44 68 ALA A O 1
ATOM 552 N N . VAL A 1 69 ? -9.127 -1.205 19.085 1.00 89.44 69 VAL A N 1
ATOM 553 C CA . VAL A 1 69 ? -8.912 -0.555 20.389 1.00 89.44 69 VAL A CA 1
ATOM 554 C C . VAL A 1 69 ? -10.013 0.465 20.681 1.00 89.44 69 VAL A C 1
ATOM 556 O O . VAL A 1 69 ? -10.536 0.482 21.789 1.00 89.44 69 VAL A O 1
ATOM 559 N N . GLN A 1 70 ? -10.406 1.279 19.697 1.00 82.62 70 GLN A N 1
ATOM 560 C CA . GLN A 1 70 ? -11.489 2.255 19.869 1.00 82.62 70 GLN A CA 1
ATOM 561 C C . GLN A 1 70 ? -12.848 1.611 20.146 1.00 82.62 70 GLN A C 1
ATOM 563 O O . GLN A 1 70 ? -13.638 2.195 20.873 1.00 82.62 70 GLN A O 1
ATOM 568 N N . ASN A 1 71 ? -13.129 0.446 19.561 1.00 80.12 71 ASN A N 1
ATOM 569 C CA . ASN A 1 71 ? -14.396 -0.260 19.765 1.00 80.12 71 ASN A CA 1
ATOM 570 C C . ASN A 1 71 ? -14.407 -1.133 21.035 1.00 80.12 71 ASN A C 1
ATOM 572 O O . ASN A 1 71 ? -15.461 -1.634 21.416 1.00 80.12 71 ASN A O 1
ATOM 576 N N . SER A 1 72 ? -13.238 -1.370 21.639 1.00 78.38 72 SER A N 1
ATOM 577 C CA . SER A 1 72 ? -13.056 -2.168 22.859 1.00 78.38 72 SER A CA 1
ATOM 578 C C . SER A 1 72 ? -13.052 -1.328 24.145 1.00 78.38 72 SER A C 1
ATOM 580 O O . SER A 1 72 ? -13.115 -1.913 25.227 1.00 78.38 72 SER A O 1
ATOM 582 N N . LEU A 1 73 ? -12.912 -0.005 24.034 1.00 54.84 73 LEU A N 1
ATOM 583 C CA . LEU A 1 73 ? -12.949 0.977 25.126 1.00 54.84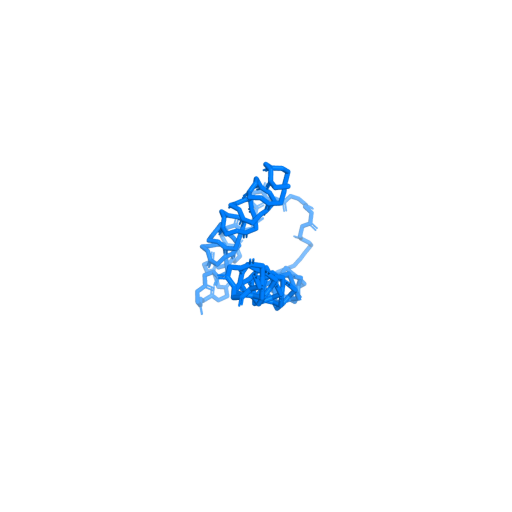 73 LEU A CA 1
ATOM 584 C C . LEU A 1 73 ? -14.329 1.634 25.200 1.00 54.84 73 LEU A C 1
ATOM 586 O O . LEU A 1 73 ? -14.776 1.891 26.338 1.00 54.84 73 LEU A O 1
#

Mean predicted aligned error: 5.9 Å

Nearest PDB structures (foldseek):
  7tap-assembly1_O  TM=7.103E-01  e=2.821E+00  Saccharomyces cerevisiae
  4biz-assembly2_D  TM=6.509E-01  e=7.451E+00  Escherichia coli K-12

Secondary structure (DSSP, 8-state):
-HHHHHHHHHHHHHHHHHHHHS-SSHHHHHHHHTT-TT-S-HHHHHHHHHHHHHHHHHHHHHHHHHHHHHHH-

Solvent-accessible surface area (backbone atoms only — not comparable to full-atom values): 4179 Å² total; per-residue (Å²): 109,70,67,57,53,50,50,52,53,50,48,53,53,50,43,53,54,53,54,66,53,60,38,98,42,72,67,58,24,35,63,66,42,66,86,42,89,87,48,92,40,56,71,60,40,49,59,48,52,51,50,50,49,54,51,42,53,53,50,52,52,50,50,52,50,54,51,52,53,64,76,72,107